Protein AF-A0A1J3CVX5-F1 (afdb_monomer_lite)

Secondary structure (DSSP, 8-state):
-HHHHHHHHHHHHHHHHHS--S-------HHHHHHHHHHHHHTT-HHHHHHHHHHTGGGT----HHHHHHHHHHHHHTT-HHHHHHHHHHHHHTT------

Sequence (101 aa):
IIKEGLYRRGLEFHDYVVNSNMNMNISPNVLSFNLVLNALCKLGLVDRAIEVFRAMPEKKLLPDGYTYCTLMDGLCKEGRIDEAVLLLDEMQSEGCSPSQV

Organism: Noccaea caerulescens (NCBI:txid107243)

Foldseek 3Di:
DVLVVLLVVLVVLVCVQPVDDDDDPDQDAQVNLLSNLLSCLVVLNLVVSVVSQVCQVVSVYDHALSSLVSSLVSCVVVVNNVVNVVSVVVCVVVVHDHPPD

Radius of gyration: 13.51 Å; chains: 1; bounding box: 31×34×32 Å

Structure (mmCIF, N/CA/C/O backbone):
data_AF-A0A1J3CVX5-F1
#
_entry.id   AF-A0A1J3CVX5-F1
#
loop_
_atom_site.group_PDB
_atom_site.id
_atom_site.type_symbol
_atom_site.label_atom_id
_atom_site.label_alt_id
_atom_site.label_comp_id
_atom_site.label_asym_id
_atom_site.label_entity_id
_atom_site.label_seq_id
_atom_site.pdbx_PDB_ins_code
_atom_site.Cartn_x
_atom_site.Cartn_y
_atom_site.Cartn_z
_atom_site.occupancy
_atom_site.B_iso_or_equiv
_atom_site.auth_seq_id
_atom_site.auth_comp_id
_atom_site.auth_asym_id
_atom_site.auth_atom_id
_atom_site.pdbx_PDB_model_num
ATOM 1 N N . ILE A 1 1 ? 12.655 16.063 7.891 1.00 46.62 1 ILE A N 1
ATOM 2 C CA . ILE A 1 1 ? 13.965 16.226 7.199 1.00 46.62 1 ILE A CA 1
ATOM 3 C C . ILE A 1 1 ? 14.483 14.929 6.547 1.00 46.62 1 ILE A C 1
ATOM 5 O O . ILE A 1 1 ? 14.247 14.784 5.359 1.00 46.62 1 ILE A O 1
ATOM 9 N N . ILE A 1 2 ? 15.122 13.959 7.236 1.00 50.22 2 ILE A N 1
ATOM 10 C CA . ILE A 1 2 ? 15.685 12.755 6.549 1.00 50.22 2 ILE A CA 1
ATOM 11 C C . ILE A 1 2 ? 14.585 11.859 5.946 1.00 50.22 2 ILE A C 1
ATOM 13 O O . ILE A 1 2 ? 14.671 11.465 4.786 1.00 50.22 2 ILE A O 1
ATOM 17 N N . LYS A 1 3 ? 13.517 11.587 6.712 1.00 46.41 3 LYS A N 1
ATOM 18 C CA . LYS A 1 3 ? 12.367 10.791 6.246 1.00 46.41 3 LYS A CA 1
ATOM 19 C C . LYS A 1 3 ? 11.640 11.455 5.068 1.00 46.41 3 LYS A C 1
ATOM 21 O O . LYS A 1 3 ? 11.386 10.797 4.073 1.00 46.41 3 LYS A O 1
ATOM 26 N N . GLU A 1 4 ? 11.403 12.764 5.133 1.00 50.62 4 GLU A N 1
ATOM 27 C CA . GLU A 1 4 ? 10.800 13.528 4.026 1.00 50.62 4 GLU A CA 1
ATOM 28 C C . GLU A 1 4 ? 11.669 13.566 2.769 1.00 50.62 4 GLU A C 1
ATOM 30 O O . GLU A 1 4 ? 11.135 13.484 1.669 1.00 50.62 4 GLU A O 1
AT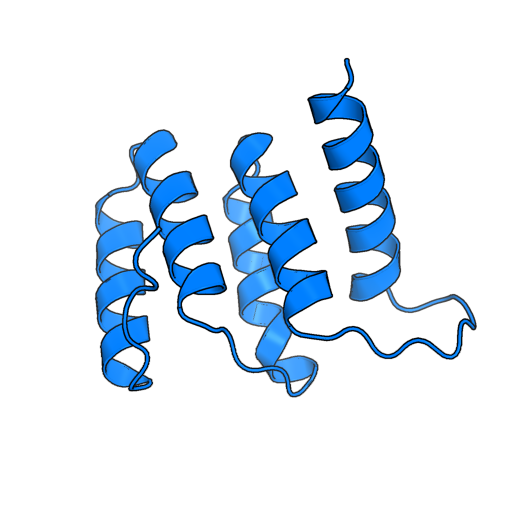OM 35 N N . GLY A 1 5 ? 12.998 13.643 2.907 1.00 56.88 5 GLY A N 1
ATOM 36 C CA . GLY A 1 5 ? 13.915 13.554 1.768 1.00 56.88 5 GLY A CA 1
ATOM 37 C C . GLY A 1 5 ? 13.856 12.190 1.071 1.00 56.88 5 GLY A C 1
ATOM 38 O O . GLY A 1 5 ? 13.880 12.122 -0.156 1.00 56.88 5 GLY A O 1
ATOM 39 N N . LEU A 1 6 ? 13.708 11.108 1.843 1.00 56.38 6 LEU A N 1
ATOM 40 C CA . LEU A 1 6 ? 13.469 9.758 1.321 1.00 56.38 6 LEU A CA 1
ATOM 41 C C . LEU A 1 6 ? 12.097 9.634 0.645 1.00 56.38 6 LEU A C 1
ATOM 43 O O . LEU A 1 6 ? 12.014 9.021 -0.414 1.00 56.38 6 LEU A O 1
ATOM 47 N N . TYR A 1 7 ? 11.043 10.247 1.195 1.00 59.28 7 TYR A N 1
ATOM 48 C CA . TYR A 1 7 ? 9.714 10.231 0.570 1.00 59.28 7 TYR A CA 1
ATOM 49 C C . TYR A 1 7 ? 9.652 11.066 -0.704 1.00 59.28 7 TYR A C 1
ATOM 51 O O . TYR A 1 7 ? 9.055 10.627 -1.680 1.00 59.28 7 TYR A O 1
ATOM 59 N N . ARG A 1 8 ? 10.311 12.230 -0.735 1.00 61.16 8 ARG A N 1
ATOM 60 C CA . ARG A 1 8 ? 10.411 13.056 -1.944 1.00 61.16 8 ARG A CA 1
ATOM 61 C C . ARG A 1 8 ? 11.159 12.311 -3.049 1.00 61.16 8 ARG A C 1
ATOM 63 O O . ARG A 1 8 ? 10.672 12.276 -4.169 1.00 61.16 8 ARG A O 1
ATOM 70 N N . ARG A 1 9 ? 12.255 11.616 -2.721 1.00 63.44 9 ARG A N 1
ATOM 71 C CA . ARG A 1 9 ? 12.937 10.719 -3.670 1.00 63.44 9 ARG A CA 1
ATOM 72 C C . ARG A 1 9 ? 12.074 9.525 -4.080 1.00 63.44 9 ARG A C 1
ATOM 74 O O . ARG A 1 9 ? 12.151 9.110 -5.225 1.00 63.44 9 ARG A O 1
ATOM 81 N N . GLY A 1 10 ? 11.249 8.991 -3.179 1.00 60.75 10 GLY A N 1
ATOM 82 C CA . GLY A 1 10 ? 10.257 7.958 -3.494 1.00 60.75 10 GLY A CA 1
ATOM 83 C C . GLY A 1 10 ? 9.171 8.447 -4.459 1.00 60.75 10 GLY A C 1
ATOM 84 O O . GLY A 1 10 ? 8.780 7.703 -5.347 1.00 60.75 10 GLY A O 1
ATOM 85 N N . LEU A 1 11 ? 8.737 9.705 -4.339 1.00 62.44 11 LEU A N 1
ATOM 86 C CA . LEU A 1 11 ? 7.800 10.362 -5.259 1.00 62.44 11 LEU A CA 1
ATOM 87 C C . LEU A 1 11 ? 8.441 10.722 -6.609 1.00 62.44 11 LEU A C 1
ATOM 89 O O . LEU A 1 11 ? 7.828 10.521 -7.650 1.00 62.44 11 LEU A O 1
ATOM 93 N N . GLU A 1 12 ? 9.681 11.213 -6.615 1.00 63.88 12 GLU A N 1
ATOM 94 C CA . GLU A 1 12 ? 10.457 11.401 -7.851 1.00 63.88 12 GLU A CA 1
ATOM 95 C C . GLU A 1 12 ? 10.668 10.055 -8.559 1.00 63.88 12 GLU A C 1
ATOM 97 O O . GLU A 1 12 ? 10.552 9.956 -9.778 1.00 63.88 12 GLU A O 1
ATOM 102 N N . PHE A 1 13 ? 10.901 8.992 -7.785 1.00 63.59 13 PHE A N 1
ATOM 103 C CA . PHE A 1 13 ? 10.991 7.630 -8.290 1.00 63.59 13 PHE A CA 1
ATOM 104 C C . PHE A 1 13 ? 9.630 7.076 -8.753 1.00 63.59 13 PHE A C 1
ATOM 106 O O . PHE A 1 13 ? 9.588 6.351 -9.739 1.00 63.59 13 PHE A O 1
ATOM 113 N N . HIS A 1 14 ? 8.512 7.448 -8.117 1.00 60.69 14 HIS A N 1
ATOM 114 C CA . HIS A 1 14 ? 7.157 7.141 -8.595 1.00 60.69 14 HIS A CA 1
ATOM 115 C C . HIS A 1 14 ? 6.929 7.716 -9.992 1.00 60.69 14 HIS A C 1
ATOM 117 O O . HIS A 1 14 ? 6.548 6.982 -10.899 1.00 60.69 14 HIS A O 1
ATOM 123 N N . ASP A 1 15 ? 7.177 9.015 -10.175 1.00 61.75 15 ASP A N 1
ATOM 124 C CA . ASP A 1 15 ? 7.015 9.678 -11.473 1.00 61.75 15 ASP A CA 1
ATOM 125 C C . ASP A 1 15 ? 7.936 9.051 -12.531 1.00 61.75 15 ASP A C 1
ATOM 127 O O . ASP A 1 15 ? 7.530 8.826 -13.669 1.00 61.75 15 ASP A O 1
ATOM 131 N N . TYR A 1 16 ? 9.143 8.664 -12.121 1.00 60.72 16 TYR A N 1
ATOM 132 C CA . TYR A 1 16 ? 10.109 7.951 -12.951 1.00 60.72 16 TYR A CA 1
ATOM 133 C C . TYR A 1 16 ? 9.665 6.526 -13.349 1.00 60.72 16 TYR A C 1
ATOM 135 O O . TYR A 1 16 ? 9.866 6.128 -14.495 1.00 60.72 16 TYR A O 1
ATOM 143 N N . VAL A 1 17 ? 9.061 5.751 -12.438 1.00 56.62 17 VAL A N 1
ATOM 144 C CA . VAL A 1 17 ? 8.634 4.355 -12.679 1.00 56.62 17 VAL A CA 1
ATOM 145 C C . VAL A 1 17 ? 7.287 4.271 -13.403 1.00 56.62 17 VAL A C 1
ATOM 147 O O . VAL A 1 17 ? 7.107 3.407 -14.263 1.00 56.62 17 VAL A O 1
ATOM 150 N N . VAL A 1 18 ? 6.336 5.144 -13.067 1.00 58.69 18 VAL A N 1
ATOM 151 C CA . VAL A 1 18 ? 4.949 5.071 -13.553 1.00 58.69 18 VAL A CA 1
ATOM 152 C C . VAL A 1 18 ? 4.782 5.803 -14.893 1.00 58.69 18 VAL A C 1
ATOM 154 O O . VAL A 1 18 ? 4.220 5.225 -15.826 1.00 58.69 18 VAL A O 1
ATOM 157 N N . ASN A 1 19 ? 5.343 7.010 -15.060 1.00 57.44 19 ASN A N 1
ATOM 158 C CA . ASN A 1 19 ? 5.036 7.877 -16.214 1.00 57.44 19 ASN A CA 1
ATOM 159 C C . ASN A 1 19 ? 5.868 7.624 -17.483 1.00 57.44 19 ASN A C 1
ATOM 161 O O . ASN A 1 19 ? 5.671 8.324 -18.471 1.00 57.44 19 ASN A O 1
ATOM 165 N N . SER A 1 20 ? 6.748 6.615 -17.498 1.00 53.78 20 SER A N 1
ATOM 166 C CA . SER A 1 20 ? 7.373 6.060 -18.714 1.00 53.78 20 SER A CA 1
ATOM 167 C C . SER A 1 20 ? 7.835 7.109 -19.741 1.00 53.78 20 SER A C 1
ATOM 169 O O . SER A 1 20 ? 7.221 7.240 -20.796 1.00 53.78 20 SER A O 1
ATOM 171 N N . ASN A 1 21 ? 8.926 7.838 -19.467 1.00 43.97 21 ASN A N 1
ATOM 172 C CA . ASN A 1 21 ? 9.699 8.495 -20.532 1.00 43.97 21 ASN A CA 1
ATOM 173 C C . ASN A 1 21 ? 11.111 8.938 -20.105 1.00 43.97 21 ASN A C 1
ATOM 175 O O . ASN A 1 21 ? 11.473 10.095 -20.287 1.00 43.97 21 ASN A O 1
ATOM 179 N N . MET A 1 22 ? 11.959 8.031 -19.597 1.00 43.69 22 MET A N 1
ATOM 180 C CA . MET A 1 22 ? 13.404 8.198 -19.818 1.00 43.69 22 MET A CA 1
ATOM 181 C C . MET A 1 22 ? 14.207 6.893 -19.757 1.00 43.69 22 MET A C 1
ATOM 183 O O . MET A 1 22 ? 14.046 6.057 -18.874 1.00 43.69 22 MET A O 1
ATOM 187 N N . ASN A 1 23 ? 15.092 6.772 -20.746 1.00 43.16 23 ASN A N 1
ATOM 188 C CA . ASN A 1 23 ? 15.986 5.668 -21.077 1.00 43.16 23 ASN A CA 1
ATOM 189 C C . ASN A 1 23 ? 16.998 5.336 -19.971 1.00 43.16 23 ASN A C 1
ATOM 191 O O . ASN A 1 23 ? 18.174 5.685 -20.060 1.00 43.16 23 ASN A O 1
ATOM 195 N N . MET A 1 24 ? 16.571 4.600 -18.959 1.00 43.53 24 MET A N 1
ATOM 196 C CA . MET A 1 24 ? 17.479 3.846 -18.105 1.00 43.53 24 MET A CA 1
ATOM 197 C C . MET A 1 24 ? 17.051 2.392 -18.191 1.00 43.53 24 MET A C 1
ATOM 199 O O . MET A 1 24 ? 15.878 2.067 -18.039 1.00 43.53 24 MET A O 1
ATOM 203 N N . ASN A 1 25 ? 18.011 1.513 -18.445 1.00 51.09 25 ASN A N 1
ATOM 204 C CA . ASN A 1 25 ? 17.820 0.082 -18.680 1.00 51.09 25 ASN A CA 1
ATOM 205 C C . ASN A 1 25 ? 17.394 -0.694 -17.404 1.00 51.09 25 ASN A C 1
ATOM 207 O O . ASN A 1 25 ? 17.743 -1.860 -17.235 1.00 51.09 25 ASN A O 1
ATOM 211 N N . ILE A 1 26 ? 16.717 -0.030 -16.462 1.00 53.28 26 ILE A N 1
ATOM 212 C CA . ILE A 1 26 ? 16.326 -0.546 -15.152 1.00 53.28 26 ILE A CA 1
ATOM 213 C C . ILE A 1 26 ? 14.837 -0.872 -15.212 1.00 53.28 26 ILE A C 1
ATOM 215 O O . ILE A 1 26 ? 13.991 0.017 -15.148 1.00 53.28 26 ILE A O 1
ATOM 219 N N . SER A 1 27 ? 14.524 -2.161 -15.325 1.00 66.06 27 SER A N 1
ATOM 220 C CA . SER A 1 27 ? 13.152 -2.636 -15.171 1.00 66.06 27 SER A CA 1
ATOM 221 C C . SER A 1 27 ? 12.741 -2.496 -13.701 1.00 66.06 27 SER A C 1
ATOM 223 O O . SER A 1 27 ? 13.427 -3.056 -12.840 1.00 66.06 27 SER A O 1
ATOM 225 N N . PRO A 1 28 ? 11.649 -1.780 -13.379 1.00 70.25 28 PRO A N 1
ATOM 226 C CA . PRO A 1 28 ? 11.142 -1.737 -12.016 1.00 70.25 28 PRO A CA 1
ATOM 227 C C . PRO A 1 28 ? 10.760 -3.150 -11.551 1.00 70.25 28 PRO A C 1
ATOM 229 O O . PRO A 1 28 ? 10.332 -3.992 -12.341 1.00 70.25 28 PRO A O 1
ATOM 232 N N . ASN A 1 29 ? 10.956 -3.411 -10.261 1.00 82.50 29 ASN A N 1
ATOM 233 C CA . ASN A 1 29 ? 10.676 -4.690 -9.606 1.00 82.50 29 ASN A CA 1
ATOM 234 C C . ASN A 1 29 ? 9.787 -4.483 -8.367 1.00 82.50 29 ASN A C 1
ATOM 236 O O . ASN A 1 29 ? 9.487 -3.349 -7.997 1.00 82.50 29 ASN A O 1
ATOM 240 N N . VAL A 1 30 ? 9.385 -5.568 -7.700 1.00 87.38 30 VAL A N 1
ATOM 241 C CA . VAL A 1 30 ? 8.499 -5.509 -6.518 1.00 87.38 30 VAL A CA 1
ATOM 242 C C . VAL A 1 30 ? 9.055 -4.584 -5.425 1.00 87.38 30 VAL A C 1
ATOM 244 O O . VAL A 1 30 ? 8.322 -3.766 -4.880 1.00 87.38 30 VAL A O 1
ATOM 247 N N . LEU A 1 31 ? 10.371 -4.608 -5.180 1.00 85.44 31 LEU A N 1
ATOM 248 C CA . LEU A 1 31 ? 11.019 -3.726 -4.196 1.00 85.44 31 LEU A CA 1
ATOM 249 C C . LEU A 1 31 ? 10.866 -2.238 -4.540 1.00 85.44 31 LEU A C 1
ATOM 251 O O . LEU A 1 31 ? 10.668 -1.407 -3.654 1.00 85.44 31 LEU A O 1
ATOM 255 N N . SER A 1 32 ? 10.945 -1.910 -5.829 1.00 82.00 32 SER A N 1
ATOM 256 C CA . SER A 1 32 ? 10.787 -0.549 -6.347 1.00 82.00 32 SER A CA 1
ATOM 257 C C . SER A 1 32 ? 9.376 -0.020 -6.071 1.00 82.00 32 SER A C 1
ATOM 259 O O . SER A 1 32 ? 9.220 1.090 -5.565 1.00 82.00 32 SER A O 1
ATOM 261 N N . PHE A 1 33 ? 8.353 -0.838 -6.328 1.00 85.62 33 PHE A N 1
ATOM 262 C CA . PHE A 1 33 ? 6.959 -0.504 -6.024 1.00 85.62 33 PHE A CA 1
ATOM 263 C C . PHE A 1 33 ? 6.707 -0.417 -4.515 1.00 85.62 33 PHE A C 1
ATOM 265 O O . PHE A 1 33 ? 6.144 0.571 -4.051 1.00 85.62 33 PHE A O 1
ATOM 272 N N . ASN A 1 34 ? 7.210 -1.373 -3.732 1.00 89.50 34 ASN A N 1
ATOM 273 C CA . ASN A 1 34 ? 7.081 -1.372 -2.272 1.00 89.50 34 ASN A CA 1
ATOM 274 C C . ASN A 1 34 ? 7.665 -0.103 -1.629 1.00 89.50 34 ASN A C 1
ATOM 276 O O . ASN A 1 34 ? 7.084 0.440 -0.688 1.00 89.50 34 ASN A O 1
ATOM 280 N N . LEU A 1 35 ? 8.778 0.420 -2.158 1.00 86.50 35 LEU A N 1
ATOM 281 C CA . LEU A 1 35 ? 9.346 1.692 -1.707 1.00 86.50 35 LEU A CA 1
ATOM 282 C C . LEU A 1 35 ? 8.394 2.871 -1.962 1.00 86.50 35 LEU A C 1
ATOM 284 O O . LEU A 1 35 ? 8.199 3.703 -1.073 1.00 86.50 35 LEU A O 1
ATOM 28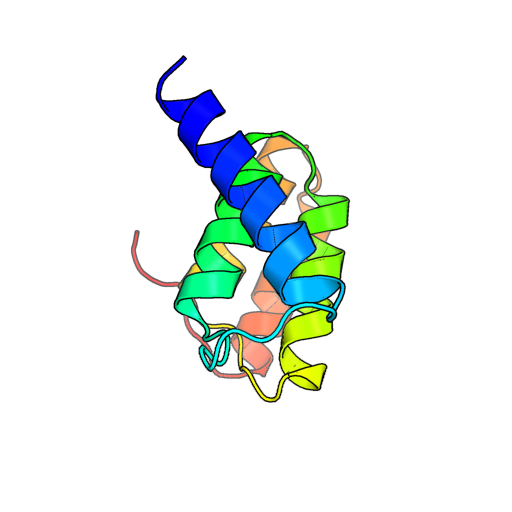8 N N . VAL A 1 36 ? 7.810 2.935 -3.160 1.00 85.56 36 VAL A N 1
ATOM 289 C CA . VAL A 1 36 ? 6.865 3.987 -3.560 1.00 85.56 36 VAL A CA 1
ATOM 290 C C . VAL A 1 36 ? 5.598 3.938 -2.712 1.00 85.56 36 VAL A C 1
ATOM 292 O O . VAL A 1 36 ? 5.200 4.961 -2.158 1.00 85.56 36 VAL A O 1
ATOM 295 N N . LEU A 1 37 ? 5.008 2.754 -2.551 1.00 90.94 37 LEU A N 1
ATOM 296 C CA . LEU A 1 37 ? 3.809 2.538 -1.740 1.00 90.94 37 LEU A CA 1
ATOM 297 C C . LEU A 1 37 ? 4.031 2.983 -0.295 1.00 90.94 37 LEU A C 1
ATOM 299 O O . LEU A 1 37 ? 3.273 3.789 0.236 1.00 90.94 37 LEU A O 1
ATOM 303 N N . ASN A 1 38 ? 5.137 2.548 0.312 1.00 89.56 38 ASN A N 1
ATOM 304 C CA . ASN A 1 38 ? 5.501 2.933 1.672 1.00 89.56 38 ASN A CA 1
ATOM 305 C C . ASN A 1 38 ? 5.709 4.449 1.809 1.00 89.56 38 ASN A C 1
ATOM 307 O O . ASN A 1 38 ? 5.321 5.042 2.815 1.00 89.56 38 ASN A O 1
ATOM 311 N N . ALA A 1 39 ? 6.311 5.096 0.806 1.00 87.50 39 ALA A N 1
ATOM 312 C CA . ALA A 1 39 ? 6.471 6.546 0.802 1.00 87.50 39 ALA A CA 1
ATOM 31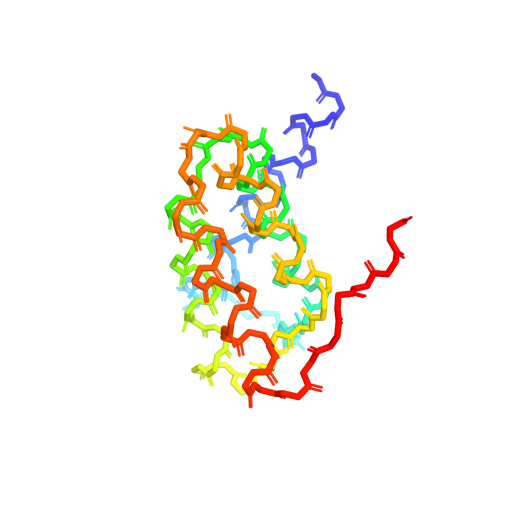3 C C . ALA A 1 39 ? 5.120 7.271 0.721 1.00 87.50 39 ALA A C 1
ATOM 315 O O . ALA A 1 39 ? 4.884 8.187 1.506 1.00 87.50 39 ALA A O 1
ATOM 316 N N . LEU A 1 40 ? 4.230 6.841 -0.175 1.00 87.56 40 LEU A N 1
ATOM 317 C CA . LEU A 1 40 ? 2.896 7.419 -0.346 1.00 87.56 40 LEU A CA 1
ATOM 318 C C . LEU A 1 40 ? 2.038 7.257 0.915 1.00 87.56 40 LEU A C 1
ATOM 320 O O . LEU A 1 40 ? 1.510 8.250 1.412 1.00 87.56 40 LEU A O 1
ATOM 324 N N . CYS A 1 41 ? 1.985 6.059 1.505 1.00 91.88 41 CYS A N 1
ATOM 325 C CA . CYS A 1 41 ? 1.257 5.821 2.755 1.00 91.88 41 CYS A CA 1
ATOM 326 C C . CYS A 1 41 ? 1.792 6.686 3.906 1.00 91.88 41 CYS A C 1
ATOM 328 O O . CYS A 1 41 ? 1.019 7.273 4.658 1.00 91.88 41 CYS A O 1
ATOM 330 N N . LYS A 1 42 ? 3.118 6.840 4.034 1.00 88.50 42 LYS A N 1
ATOM 331 C CA . LYS A 1 42 ? 3.717 7.688 5.083 1.00 88.50 42 LYS A CA 1
ATOM 332 C C . LYS A 1 42 ? 3.531 9.187 4.861 1.00 88.50 42 LYS A C 1
ATOM 334 O O . LYS A 1 42 ? 3.716 9.952 5.806 1.00 88.50 42 LYS A O 1
ATOM 339 N N . LEU A 1 43 ? 3.184 9.597 3.644 1.00 86.94 43 LEU A N 1
ATOM 340 C CA . LEU A 1 43 ? 2.785 10.962 3.312 1.00 86.94 43 LEU A CA 1
ATOM 341 C C . LEU A 1 43 ? 1.269 11.192 3.447 1.00 86.94 43 LEU A C 1
ATOM 343 O O . LEU A 1 43 ? 0.828 12.312 3.206 1.00 86.94 43 LEU A O 1
ATOM 347 N N . GLY A 1 44 ? 0.482 10.172 3.817 1.00 88.75 44 GLY A N 1
ATOM 348 C CA . GLY A 1 44 ? -0.985 10.259 3.849 1.00 88.75 44 GLY A CA 1
ATOM 349 C C . GLY A 1 44 ? -1.610 10.357 2.455 1.00 88.75 44 GLY A C 1
ATOM 350 O O . GLY A 1 44 ? -2.663 10.953 2.281 1.00 88.75 44 GLY A O 1
ATOM 351 N N . LEU A 1 45 ? -0.915 9.849 1.433 1.00 89.81 45 LEU A N 1
ATOM 352 C CA . LEU A 1 45 ? -1.390 9.791 0.051 1.00 89.81 45 LEU A CA 1
ATOM 353 C C . LEU A 1 45 ? -1.833 8.360 -0.276 1.00 89.81 45 LEU A C 1
ATOM 355 O O . LEU A 1 45 ? -1.370 7.775 -1.259 1.00 89.81 45 LEU A O 1
ATOM 359 N N . VAL A 1 46 ? -2.672 7.766 0.579 1.00 94.56 46 VAL A N 1
ATOM 360 C CA . VAL A 1 46 ? -3.024 6.339 0.497 1.00 94.56 46 VAL A CA 1
ATOM 361 C C . VAL A 1 46 ? -3.785 6.011 -0.788 1.00 94.56 46 VAL A C 1
ATOM 363 O O . VAL A 1 46 ? -3.496 4.987 -1.398 1.00 94.56 46 VAL A O 1
ATOM 366 N N . ASP A 1 47 ? -4.645 6.901 -1.288 1.00 94.44 47 ASP A N 1
ATOM 367 C CA . ASP A 1 47 ? -5.338 6.685 -2.571 1.00 94.44 47 ASP A CA 1
ATOM 368 C C . ASP A 1 47 ? -4.361 6.533 -3.743 1.00 94.44 47 ASP A C 1
ATOM 370 O O . ASP A 1 47 ? -4.466 5.601 -4.538 1.00 94.44 47 ASP A O 1
ATOM 374 N N . ARG A 1 48 ? -3.323 7.378 -3.797 1.00 87.94 48 ARG A N 1
ATOM 375 C CA . ARG A 1 48 ? -2.260 7.244 -4.806 1.00 87.94 48 ARG A CA 1
ATOM 376 C C . ARG A 1 48 ? -1.461 5.958 -4.615 1.00 87.94 48 ARG A C 1
ATOM 378 O O . ARG A 1 4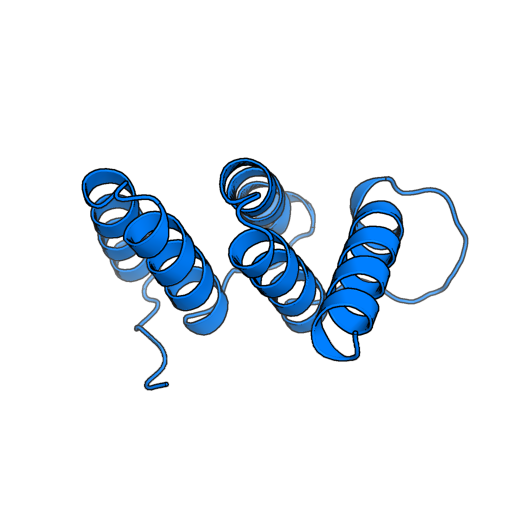8 ? -0.998 5.373 -5.589 1.00 87.94 48 ARG A O 1
ATOM 385 N N . ALA A 1 49 ? -1.273 5.511 -3.372 1.00 91.56 49 ALA A N 1
ATOM 386 C CA . ALA A 1 49 ? -0.640 4.222 -3.113 1.00 91.56 49 ALA A CA 1
ATOM 387 C C . ALA A 1 49 ? -1.491 3.076 -3.685 1.00 91.56 49 ALA A C 1
ATOM 389 O O . ALA A 1 49 ? -0.956 2.179 -4.332 1.00 91.56 49 ALA A O 1
ATOM 390 N N . ILE A 1 50 ? -2.814 3.132 -3.533 1.00 95.00 50 ILE A N 1
ATOM 391 C CA . ILE A 1 50 ? -3.727 2.139 -4.111 1.00 95.00 50 ILE A CA 1
ATOM 392 C C . ILE A 1 50 ? -3.645 2.146 -5.643 1.00 95.00 50 ILE A C 1
ATOM 394 O O . ILE A 1 50 ? -3.543 1.077 -6.240 1.00 95.00 50 ILE A O 1
ATOM 398 N N . GLU A 1 51 ? -3.612 3.314 -6.289 1.00 91.94 51 GLU A N 1
ATOM 399 C CA . GLU A 1 51 ? -3.431 3.415 -7.748 1.00 91.94 51 GLU A CA 1
ATOM 400 C C . GLU A 1 51 ? -2.144 2.712 -8.216 1.00 91.94 51 GLU A C 1
ATOM 402 O O . GLU A 1 51 ? -2.166 1.904 -9.146 1.00 91.94 51 GLU A O 1
ATOM 407 N N . VAL A 1 52 ? -1.024 2.956 -7.529 1.00 89.06 52 VAL A N 1
ATOM 408 C CA . VAL A 1 52 ? 0.275 2.329 -7.830 1.00 89.06 52 VAL A CA 1
ATOM 409 C C . VAL A 1 52 ? 0.232 0.817 -7.641 1.00 89.06 52 VAL A C 1
ATOM 411 O O . VAL A 1 52 ? 0.773 0.074 -8.459 1.00 89.06 52 VAL A O 1
ATOM 414 N N . PHE A 1 53 ? -0.412 0.357 -6.572 1.00 93.50 53 PHE A N 1
ATOM 415 C CA . PHE A 1 53 ? -0.604 -1.061 -6.292 1.00 93.50 53 PHE A CA 1
ATOM 416 C C . PHE A 1 53 ? -1.409 -1.746 -7.398 1.00 93.50 53 PHE A C 1
ATOM 418 O O . PHE A 1 53 ? -0.992 -2.782 -7.916 1.00 93.50 53 PHE A O 1
ATOM 425 N N . ARG A 1 54 ? -2.509 -1.124 -7.837 1.00 93.19 54 ARG A N 1
ATOM 426 C CA . ARG A 1 54 ? -3.344 -1.637 -8.932 1.00 93.19 54 ARG A CA 1
ATOM 427 C C . ARG A 1 54 ? -2.640 -1.611 -10.292 1.00 93.19 54 ARG A C 1
ATOM 429 O O . ARG A 1 54 ? -3.010 -2.396 -11.158 1.00 93.19 54 ARG A O 1
ATOM 436 N N . ALA A 1 55 ? -1.596 -0.800 -10.465 1.00 88.81 55 ALA A N 1
ATOM 437 C CA . ALA A 1 55 ? -0.767 -0.785 -11.672 1.00 88.81 55 ALA A CA 1
ATOM 438 C C . ALA A 1 55 ? 0.319 -1.886 -11.710 1.00 88.81 55 ALA A C 1
ATOM 440 O O . ALA A 1 55 ? 0.905 -2.133 -12.768 1.00 88.81 55 ALA A O 1
ATOM 441 N N . MET A 1 56 ? 0.617 -2.571 -10.594 1.00 89.44 56 MET A N 1
ATOM 442 C CA . MET A 1 56 ? 1.654 -3.621 -10.556 1.00 89.44 56 MET A CA 1
ATOM 443 C C . MET A 1 56 ? 1.405 -4.776 -11.550 1.00 89.44 56 MET A C 1
ATOM 445 O O . MET A 1 56 ? 2.347 -5.136 -12.271 1.00 89.44 56 MET A O 1
ATOM 449 N N . PRO A 1 57 ? 0.175 -5.319 -11.686 1.00 88.56 57 PRO A N 1
ATOM 450 C CA . PRO A 1 57 ? -0.107 -6.396 -12.636 1.00 88.56 57 PRO A CA 1
ATOM 451 C C . PRO A 1 57 ? 0.119 -5.995 -14.099 1.00 88.56 57 PRO A C 1
ATOM 453 O O . PRO A 1 57 ? 0.604 -6.805 -14.890 1.00 88.56 57 PRO A O 1
ATOM 456 N N . GLU A 1 58 ? -0.134 -4.732 -14.462 1.00 86.56 58 GLU A N 1
ATOM 457 C CA . GLU A 1 58 ? 0.132 -4.208 -15.814 1.00 86.56 58 GLU A CA 1
ATOM 458 C C . GLU A 1 58 ? 1.628 -4.240 -16.159 1.00 86.56 58 GLU A C 1
ATOM 460 O O . GLU A 1 58 ? 2.019 -4.362 -17.323 1.00 86.56 58 GLU A O 1
ATOM 465 N N . LYS A 1 59 ? 2.486 -4.181 -15.135 1.00 81.25 59 LYS A N 1
ATOM 466 C CA . LYS A 1 59 ? 3.943 -4.316 -15.248 1.00 81.25 59 LYS A CA 1
ATOM 467 C C . LYS A 1 59 ? 4.428 -5.754 -15.043 1.00 81.25 59 LYS A C 1
ATOM 469 O O . LYS A 1 59 ? 5.635 -5.971 -14.970 1.00 81.25 59 LYS A O 1
ATOM 474 N N . LYS A 1 60 ? 3.517 -6.737 -14.996 1.00 88.12 60 LYS A N 1
ATOM 475 C CA . LYS A 1 60 ? 3.802 -8.162 -14.735 1.00 88.12 60 LYS A CA 1
ATOM 476 C C . LYS A 1 60 ? 4.502 -8.399 -13.390 1.00 88.12 60 LYS A C 1
ATOM 478 O O . LYS A 1 60 ? 5.304 -9.324 -13.262 1.00 88.12 60 LYS A O 1
ATOM 483 N N . LEU A 1 61 ? 4.219 -7.553 -12.402 1.00 88.00 61 LEU A N 1
ATOM 484 C CA . LEU A 1 61 ? 4.713 -7.686 -11.035 1.00 88.00 61 LEU A CA 1
ATOM 485 C C . LEU A 1 61 ? 3.561 -8.116 -10.131 1.00 88.00 61 LEU A C 1
ATOM 487 O O . LEU A 1 61 ? 2.467 -7.562 -10.214 1.00 88.00 61 LEU A O 1
ATOM 491 N N . LEU A 1 62 ? 3.825 -9.090 -9.262 1.00 90.44 62 LEU A N 1
ATOM 492 C CA . LEU A 1 62 ? 2.873 -9.526 -8.248 1.00 90.44 62 LEU A CA 1
ATOM 493 C C . LEU A 1 62 ? 3.179 -8.819 -6.923 1.00 90.44 62 LEU A C 1
ATOM 495 O O . LEU A 1 62 ? 4.350 -8.773 -6.530 1.00 90.44 62 LEU A O 1
ATOM 499 N N . PRO A 1 63 ? 2.161 -8.266 -6.248 1.00 91.25 63 PRO A N 1
ATOM 500 C CA . PRO A 1 63 ? 2.281 -7.836 -4.864 1.00 91.25 63 PRO A CA 1
ATOM 501 C C . PRO A 1 63 ? 2.758 -8.971 -3.953 1.00 91.25 63 PRO A C 1
ATOM 503 O O . PRO A 1 63 ? 2.400 -10.132 -4.153 1.00 91.25 63 PRO A O 1
ATOM 506 N N . ASP A 1 64 ? 3.543 -8.633 -2.935 1.00 91.25 64 ASP A N 1
ATOM 507 C CA . ASP A 1 64 ? 3.934 -9.559 -1.875 1.00 91.25 64 ASP A CA 1
ATOM 508 C C . ASP A 1 64 ? 3.275 -9.181 -0.539 1.00 91.25 64 ASP A C 1
ATOM 510 O O . ASP A 1 64 ? 2.579 -8.169 -0.419 1.00 91.25 64 ASP A O 1
ATOM 514 N N . GLY A 1 65 ? 3.496 -9.994 0.496 1.00 91.75 65 GLY A N 1
ATOM 515 C CA . GLY A 1 65 ? 2.918 -9.739 1.817 1.00 91.75 65 GLY A CA 1
ATOM 516 C C . GLY A 1 65 ? 3.338 -8.382 2.391 1.00 91.75 65 GLY A C 1
ATOM 517 O O . GLY A 1 65 ? 2.569 -7.761 3.120 1.00 91.75 65 GLY A O 1
ATOM 518 N N . TYR A 1 66 ? 4.518 -7.873 2.018 1.00 91.81 66 TYR A N 1
ATOM 519 C CA . TYR A 1 66 ? 4.960 -6.541 2.421 1.00 91.81 66 TYR A CA 1
ATOM 520 C C . TYR A 1 66 ? 4.146 -5.443 1.722 1.00 91.81 66 TYR A C 1
ATOM 522 O O . TYR A 1 66 ? 3.778 -4.454 2.365 1.00 91.81 66 TYR A O 1
ATOM 530 N N . THR A 1 67 ? 3.835 -5.615 0.432 1.00 92.94 67 THR A N 1
ATOM 531 C CA . THR A 1 67 ? 2.958 -4.722 -0.338 1.00 92.94 67 THR A CA 1
ATOM 532 C C . THR A 1 67 ? 1.607 -4.542 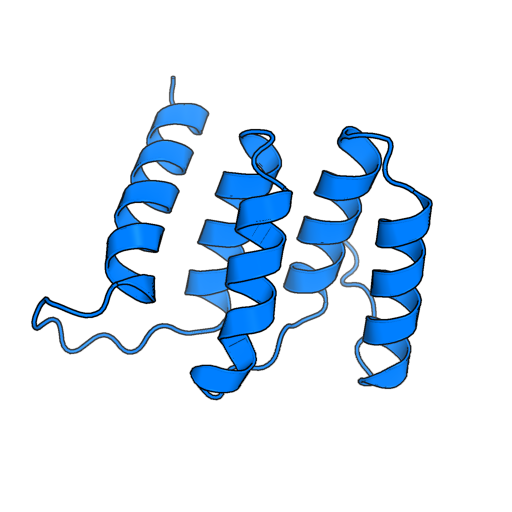0.358 1.00 92.94 67 THR A C 1
ATOM 534 O O . THR A 1 67 ? 1.213 -3.413 0.661 1.00 92.94 67 THR A O 1
ATOM 537 N N . TYR A 1 68 ? 0.931 -5.651 0.674 1.00 95.06 68 TYR A N 1
ATOM 538 C CA . TYR A 1 68 ? -0.376 -5.635 1.335 1.00 95.06 68 TYR A CA 1
ATOM 539 C C . TYR A 1 68 ? -0.302 -5.035 2.741 1.00 95.06 68 TYR A C 1
ATOM 541 O O . TYR A 1 68 ? -1.051 -4.105 3.043 1.00 95.06 68 TYR A O 1
ATOM 549 N N . CYS A 1 69 ? 0.647 -5.480 3.574 1.00 94.44 69 CYS A N 1
ATOM 550 C CA . CYS A 1 69 ? 0.825 -4.941 4.926 1.00 94.44 69 CYS A CA 1
ATOM 551 C C . CYS A 1 69 ? 1.047 -3.419 4.923 1.00 94.44 69 CYS A C 1
ATOM 553 O O . CYS A 1 69 ? 0.526 -2.718 5.788 1.00 94.44 69 CYS A O 1
ATOM 555 N N . THR A 1 70 ? 1.788 -2.897 3.940 1.00 94.62 70 THR A N 1
ATOM 556 C CA . THR A 1 70 ? 2.050 -1.456 3.802 1.00 94.62 70 THR A CA 1
ATOM 557 C C . THR A 1 70 ? 0.768 -0.664 3.533 1.00 94.62 70 THR A C 1
ATOM 559 O O . THR A 1 70 ? 0.536 0.363 4.172 1.00 94.62 70 THR A O 1
ATOM 562 N N . LEU A 1 71 ? -0.078 -1.135 2.614 1.00 96.38 71 LEU A N 1
ATOM 563 C CA . LEU A 1 71 ? -1.345 -0.473 2.287 1.00 96.38 71 LEU A CA 1
ATOM 564 C C . LEU A 1 71 ? -2.355 -0.576 3.426 1.00 96.38 71 LEU A C 1
ATOM 566 O O . LEU A 1 71 ? -3.002 0.416 3.753 1.00 96.38 71 LEU A O 1
ATOM 570 N N . MET A 1 72 ? -2.452 -1.747 4.059 1.00 96.62 72 MET A N 1
ATOM 571 C CA . MET A 1 72 ? -3.319 -1.958 5.216 1.00 96.62 72 MET A CA 1
ATOM 572 C C . MET A 1 72 ? -2.940 -1.030 6.375 1.00 96.62 72 MET A C 1
ATOM 574 O O . MET A 1 72 ? -3.816 -0.410 6.970 1.00 96.62 72 MET A O 1
ATOM 578 N N . ASP A 1 73 ? -1.645 -0.880 6.677 1.00 95.69 73 ASP A N 1
ATOM 579 C CA . ASP A 1 73 ? -1.161 0.073 7.686 1.00 95.69 73 ASP A CA 1
ATOM 580 C C . ASP A 1 73 ? -1.519 1.524 7.320 1.00 95.69 73 ASP A C 1
ATOM 582 O O . ASP A 1 73 ? -1.978 2.282 8.178 1.00 95.69 73 ASP A O 1
ATOM 586 N N . GLY A 1 74 ? -1.368 1.904 6.046 1.00 95.88 74 GLY A N 1
ATOM 587 C CA . GLY A 1 74 ? -1.775 3.217 5.537 1.00 95.88 74 GLY A CA 1
ATOM 588 C C . GLY A 1 74 ? -3.272 3.490 5.712 1.00 95.88 74 GLY A C 1
ATOM 589 O O . GLY A 1 74 ? -3.647 4.498 6.310 1.00 95.88 74 GLY A O 1
ATOM 590 N N . LEU A 1 75 ? -4.122 2.568 5.258 1.00 97.19 75 LEU A N 1
ATOM 591 C CA . LEU A 1 75 ? -5.582 2.654 5.378 1.00 97.19 75 LEU A CA 1
ATOM 592 C C . LEU A 1 75 ? -6.038 2.708 6.838 1.00 97.19 75 LEU A C 1
ATOM 594 O O . LEU A 1 75 ? -6.864 3.546 7.199 1.00 97.19 75 LEU A O 1
ATOM 598 N N . CYS A 1 76 ? -5.455 1.874 7.704 1.00 96.62 76 CYS A N 1
ATOM 599 C CA . CYS A 1 76 ? -5.751 1.888 9.134 1.00 96.62 76 CYS A CA 1
ATOM 600 C C . CYS A 1 76 ? -5.427 3.238 9.782 1.00 96.62 76 CYS A C 1
ATOM 602 O O . CYS A 1 76 ? -6.203 3.724 10.605 1.00 96.62 76 CYS A O 1
ATOM 604 N N . LYS A 1 77 ? -4.315 3.872 9.395 1.00 94.69 77 LYS A N 1
ATOM 605 C CA . LYS A 1 77 ? -3.927 5.203 9.894 1.00 94.69 77 LYS A CA 1
ATOM 606 C C . LYS A 1 77 ? -4.843 6.325 9.409 1.00 94.69 77 LYS A C 1
ATOM 608 O O . LYS A 1 77 ? -4.987 7.313 10.122 1.00 94.69 77 LYS A O 1
ATOM 613 N N . GLU A 1 78 ? -5.476 6.166 8.250 1.00 95.44 78 GLU A N 1
ATOM 614 C CA . GLU A 1 78 ? -6.523 7.072 7.757 1.00 95.44 78 GLU A CA 1
ATOM 615 C C . GLU A 1 78 ? -7.923 6.750 8.315 1.00 95.44 78 GLU A C 1
ATOM 617 O O . GLU A 1 78 ? -8.876 7.475 8.042 1.00 95.44 78 GLU A O 1
ATOM 622 N N . GLY A 1 79 ? -8.070 5.683 9.111 1.00 95.75 79 GLY A N 1
ATOM 623 C CA . GLY A 1 79 ? -9.359 5.244 9.657 1.00 95.75 79 GLY A CA 1
ATOM 624 C C . GLY A 1 79 ? -10.234 4.461 8.670 1.00 95.75 79 GLY A C 1
ATOM 625 O O . GLY A 1 79 ? -11.395 4.190 8.967 1.00 95.75 79 GLY A O 1
ATOM 626 N N . ARG A 1 80 ? -9.689 4.056 7.519 1.00 97.44 80 ARG A N 1
ATOM 627 C CA . ARG A 1 80 ? -10.379 3.318 6.446 1.00 97.44 80 ARG A CA 1
ATOM 628 C C . ARG A 1 80 ? -10.286 1.806 6.664 1.00 97.44 80 ARG A C 1
ATOM 630 O O . ARG A 1 80 ? -9.733 1.065 5.855 1.00 97.44 80 ARG A O 1
ATOM 637 N N . ILE A 1 81 ? -10.790 1.351 7.811 1.00 96.31 81 ILE A N 1
ATOM 638 C CA . ILE A 1 81 ? -10.627 -0.036 8.281 1.00 96.31 81 ILE A CA 1
ATOM 639 C C . ILE A 1 81 ? -11.294 -1.048 7.344 1.00 96.31 81 ILE A C 1
ATOM 641 O O . ILE A 1 81 ? -10.701 -2.087 7.066 1.00 96.31 81 ILE A O 1
ATOM 645 N N . ASP A 1 82 ? -12.477 -0.736 6.815 1.00 97.62 82 ASP A N 1
ATOM 646 C CA . ASP A 1 82 ? -13.211 -1.645 5.926 1.00 97.62 82 ASP A CA 1
ATOM 647 C C . ASP A 1 82 ? -12.406 -1.969 4.658 1.00 97.62 82 ASP A C 1
ATOM 649 O O . ASP A 1 82 ? -12.318 -3.122 4.243 1.00 97.62 82 ASP A O 1
ATOM 653 N N . GLU A 1 83 ? -11.725 -0.975 4.083 1.00 97.44 83 GLU A N 1
ATOM 654 C CA . GLU A 1 83 ? -10.849 -1.171 2.923 1.00 97.44 83 GLU A CA 1
ATOM 655 C C . GLU A 1 83 ? -9.592 -1.978 3.270 1.00 97.44 83 GLU A C 1
ATOM 657 O O . GLU A 1 83 ? -9.129 -2.785 2.463 1.00 97.44 83 GLU A O 1
ATOM 662 N N . ALA A 1 84 ? -9.050 -1.808 4.481 1.00 96.75 84 ALA A N 1
ATOM 663 C CA . ALA A 1 84 ? -7.924 -2.612 4.949 1.00 96.75 84 ALA A CA 1
ATOM 664 C C . ALA A 1 84 ? -8.312 -4.092 5.124 1.00 96.75 84 ALA A C 1
ATOM 666 O O . ALA A 1 84 ? -7.508 -4.973 4.820 1.00 96.75 84 ALA A O 1
ATOM 667 N N . VAL A 1 85 ? -9.541 -4.373 5.574 1.00 95.44 85 VAL A N 1
ATOM 668 C CA . VAL A 1 85 ? -10.080 -5.741 5.664 1.00 95.44 85 VAL A CA 1
ATOM 669 C C . VAL A 1 85 ? -10.272 -6.341 4.271 1.00 95.44 85 VAL A C 1
ATOM 671 O O . VAL A 1 85 ? -9.849 -7.469 4.044 1.00 95.44 85 VAL A O 1
ATOM 674 N N . LEU A 1 86 ? -10.799 -5.576 3.311 1.00 96.19 86 LEU A N 1
ATOM 675 C CA . LEU A 1 86 ? -10.921 -6.044 1.925 1.00 96.19 86 LEU A CA 1
ATOM 676 C C . LEU A 1 86 ? -9.561 -6.405 1.308 1.00 96.19 86 LEU A C 1
ATOM 678 O O . LEU A 1 86 ? -9.456 -7.402 0.597 1.00 96.19 86 LEU A O 1
ATOM 682 N N . LEU A 1 87 ? -8.504 -5.640 1.604 1.00 95.06 87 LEU A N 1
ATOM 683 C CA . LEU A 1 87 ? -7.146 -5.987 1.172 1.00 95.06 87 LEU A CA 1
ATOM 684 C C . LEU A 1 87 ? -6.611 -7.259 1.840 1.00 95.06 87 LEU A C 1
ATOM 686 O O . LEU A 1 87 ? -5.857 -7.996 1.207 1.00 95.06 87 LEU A O 1
ATOM 690 N N . LEU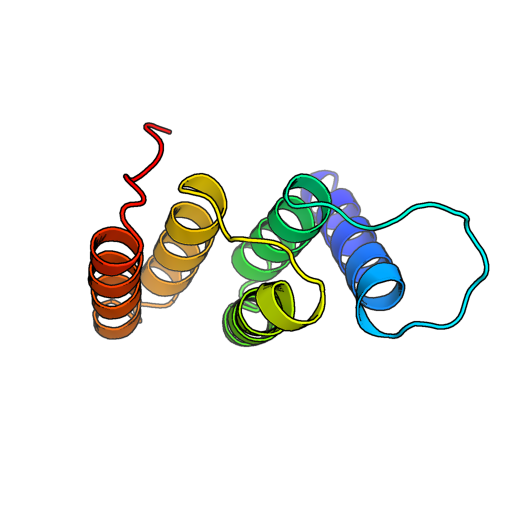 A 1 88 ? -6.983 -7.529 3.094 1.00 93.31 88 LEU A N 1
ATOM 691 C CA . LEU A 1 88 ? -6.618 -8.776 3.766 1.00 93.31 88 LEU A CA 1
ATOM 692 C C . LEU A 1 88 ? -7.281 -9.982 3.090 1.00 93.31 88 LEU A C 1
ATOM 694 O O . LEU A 1 88 ? -6.610 -10.988 2.854 1.00 93.31 88 LEU A O 1
ATOM 698 N N . ASP A 1 89 ? -8.565 -9.865 2.757 1.00 93.94 89 ASP A N 1
ATOM 699 C CA . ASP A 1 89 ? -9.315 -10.908 2.054 1.00 93.94 89 ASP A CA 1
ATOM 700 C C . ASP A 1 89 ? -8.735 -11.151 0.651 1.00 93.94 89 ASP A C 1
ATOM 702 O O . ASP A 1 89 ? -8.522 -12.299 0.251 1.00 93.94 89 ASP A O 1
ATOM 706 N N . GLU A 1 90 ? -8.395 -10.077 -0.072 1.00 93.69 90 GLU A N 1
ATOM 707 C CA . GLU A 1 90 ? -7.717 -10.157 -1.369 1.00 93.69 90 GLU A CA 1
ATOM 708 C C . GLU A 1 90 ? -6.380 -10.902 -1.247 1.00 93.69 90 GLU A C 1
ATOM 710 O O . GLU A 1 90 ? -6.140 -11.863 -1.978 1.00 93.69 90 GLU A O 1
ATOM 715 N N . MET A 1 91 ? -5.541 -10.527 -0.277 1.00 91.25 91 MET A N 1
ATOM 716 C CA . MET A 1 91 ? -4.241 -11.161 -0.063 1.00 91.25 91 MET A CA 1
ATOM 717 C C . MET A 1 91 ? -4.367 -12.670 0.199 1.00 91.25 91 MET A C 1
ATOM 719 O O . MET A 1 91 ? -3.596 -13.458 -0.354 1.00 91.25 91 MET A O 1
ATOM 723 N N . GLN A 1 92 ? -5.354 -13.081 1.003 1.00 88.88 92 GLN A N 1
ATOM 724 C CA . GLN A 1 92 ? -5.632 -14.495 1.269 1.00 88.88 92 GLN A CA 1
ATOM 725 C C . GLN A 1 92 ? -6.098 -15.237 0.012 1.00 88.88 92 GLN A C 1
ATOM 727 O O . GLN A 1 92 ? -5.678 -16.373 -0.216 1.00 88.88 92 GLN A O 1
ATOM 732 N N . SER A 1 93 ? -6.937 -14.601 -0.812 1.00 89.88 93 SER A N 1
ATOM 733 C CA . SER A 1 93 ? -7.431 -15.191 -2.062 1.00 89.88 93 SER A CA 1
ATOM 734 C C . SER A 1 93 ? -6.324 -15.404 -3.102 1.00 89.88 93 SER A C 1
ATOM 736 O O . SER A 1 93 ? -6.339 -16.404 -3.817 1.00 89.88 93 SER A O 1
ATOM 738 N N . GLU A 1 94 ? -5.312 -14.534 -3.104 1.00 85.62 94 GLU A N 1
ATOM 739 C CA . GLU A 1 94 ? -4.110 -14.634 -3.942 1.00 85.62 94 GLU A CA 1
ATOM 740 C C . GLU A 1 94 ? -3.061 -15.613 -3.367 1.00 85.62 94 GLU A C 1
ATOM 742 O O . GLU A 1 94 ? -1.963 -15.764 -3.906 1.00 85.62 94 GLU A O 1
ATOM 747 N N . GLY A 1 95 ? -3.370 -16.296 -2.256 1.00 82.44 95 GLY A N 1
ATOM 748 C CA . GLY A 1 95 ? -2.468 -17.252 -1.606 1.00 82.44 95 GLY A CA 1
ATOM 749 C C . GLY A 1 95 ? -1.257 -16.600 -0.934 1.00 82.44 95 GLY A C 1
ATOM 750 O O . GLY A 1 95 ? -0.272 -17.281 -0.634 1.00 82.44 95 GLY A O 1
ATOM 751 N N . CYS A 1 96 ? -1.311 -15.290 -0.696 1.00 80.88 96 CYS A N 1
ATOM 752 C CA . CYS A 1 96 ? -0.265 -14.537 -0.029 1.00 80.88 96 CYS A CA 1
ATOM 753 C C . CYS A 1 96 ? -0.558 -14.452 1.481 1.00 80.88 96 CYS A C 1
ATOM 755 O O . CYS A 1 96 ? -1.700 -14.316 1.917 1.00 80.88 96 CYS A O 1
ATOM 757 N N . SER A 1 97 ? 0.478 -14.561 2.310 1.00 73.81 97 SER A N 1
ATOM 758 C CA . SER A 1 97 ? 0.370 -14.466 3.772 1.00 73.81 97 SER A CA 1
ATOM 759 C C . SER A 1 97 ? 0.996 -13.161 4.269 1.00 73.81 97 SER A C 1
ATOM 761 O O . SER A 1 97 ? 2.013 -12.745 3.703 1.00 73.81 97 SER A O 1
ATOM 763 N N . PRO A 1 98 ? 0.461 -12.536 5.339 1.00 66.25 98 PRO A N 1
ATOM 764 C CA . PRO A 1 98 ? 0.996 -11.269 5.819 1.00 66.25 98 PRO A CA 1
ATOM 765 C C . PRO A 1 98 ? 2.445 -11.486 6.243 1.00 66.25 98 PRO A C 1
ATOM 767 O O . PRO A 1 98 ? 2.738 -12.431 6.982 1.00 66.25 98 PRO A O 1
ATOM 770 N N . SER A 1 99 ? 3.365 -10.637 5.782 1.00 61.94 99 SER A N 1
ATOM 771 C CA . SER A 1 99 ? 4.743 -10.721 6.263 1.00 61.94 99 SER A CA 1
ATOM 772 C C . SER A 1 99 ? 4.758 -10.353 7.745 1.00 61.94 99 SER A C 1
ATOM 774 O O . SER A 1 99 ? 4.239 -9.296 8.109 1.00 61.94 99 SER A O 1
ATOM 776 N N . GLN A 1 100 ? 5.355 -11.194 8.593 1.00 52.75 100 GLN A N 1
ATOM 777 C CA . GLN A 1 100 ? 5.637 -10.819 9.978 1.00 52.75 100 GLN A CA 1
ATOM 778 C C . GLN A 1 100 ? 6.610 -9.633 9.950 1.00 52.75 100 GLN A C 1
ATOM 780 O O . GLN A 1 100 ? 7.735 -9.774 9.473 1.00 52.75 100 GLN A O 1
ATOM 785 N N . VAL A 1 101 ? 6.120 -8.460 10.356 1.00 44.69 101 VAL A N 1
ATOM 786 C CA . VAL A 1 101 ? 6.891 -7.210 10.444 1.00 44.69 101 VAL A CA 1
ATOM 787 C C . VAL A 1 101 ? 7.867 -7.277 11.611 1.00 44.69 101 VAL A C 1
ATOM 789 O O . VAL A 1 101 ? 7.454 -7.779 12.681 1.00 44.69 101 VAL A O 1
#

pLDDT: mean 79.84, std 17.25, range [43.16, 97.62]

InterPro domains:
  IPR002885 Pentatricopeptide repeat [PF13041] (28-77)
  IPR002885 Pentatricopeptide repeat [PS51375] (29-63)
  IPR002885 Pentatricopeptide repeat [PS51375] (64-98)
  IPR002885 Pentatricopeptide repeat [TIGR00756] (32-64)
  IPR002885 Pentatricopeptide repeat [TIGR00756] (66-99)
  IPR011990 Tetratricopeptide-like helical domain superfamily [G3DSA:1.25.40.10] (1-101)
  IPR050872 Pentatricopeptide Repeat-containing Protein P Subfamily [PTHR46128] (22-99)